Protein AF-A0A938I0V3-F1 (afdb_monomer_lite)

Structure (mmCIF, N/CA/C/O backbone):
data_AF-A0A938I0V3-F1
#
_entry.id   AF-A0A938I0V3-F1
#
loop_
_atom_site.group_PDB
_atom_site.id
_atom_site.type_symbol
_atom_site.label_atom_id
_atom_site.label_alt_id
_atom_site.label_comp_id
_atom_site.label_asym_id
_atom_site.label_entity_id
_atom_site.label_seq_id
_atom_site.pdbx_PDB_ins_code
_atom_site.Cartn_x
_atom_site.Cartn_y
_atom_site.Cartn_z
_atom_site.occupancy
_atom_site.B_iso_or_equiv
_atom_site.auth_seq_id
_atom_site.auth_comp_id
_atom_site.auth_asym_id
_atom_site.auth_atom_id
_atom_site.pdbx_PDB_model_num
ATOM 1 N N . MET A 1 1 ? 34.161 23.138 -61.142 1.00 43.09 1 MET A N 1
ATOM 2 C CA . MET A 1 1 ? 32.997 22.248 -60.922 1.00 43.09 1 MET A CA 1
ATOM 3 C C . MET A 1 1 ? 33.434 21.069 -60.057 1.00 43.09 1 MET A C 1
ATOM 5 O O . MET A 1 1 ? 34.139 20.201 -60.552 1.00 43.09 1 MET A O 1
ATOM 9 N N . ALA A 1 2 ? 33.100 21.059 -58.764 1.00 46.94 2 ALA A N 1
ATOM 10 C CA . ALA A 1 2 ? 33.444 19.952 -57.867 1.00 46.94 2 ALA A CA 1
ATOM 11 C C . ALA A 1 2 ? 32.307 18.917 -57.870 1.00 46.94 2 ALA A C 1
ATOM 13 O O . ALA A 1 2 ? 31.179 19.228 -57.493 1.00 46.94 2 ALA A O 1
ATOM 14 N N . LYS A 1 3 ? 32.589 17.693 -58.335 1.00 49.22 3 LYS A N 1
ATOM 15 C CA . LYS A 1 3 ? 31.634 16.578 -58.294 1.00 49.22 3 LYS A CA 1
ATOM 16 C C . LYS A 1 3 ? 31.470 16.123 -56.841 1.00 49.22 3 LYS A C 1
ATOM 18 O O . LYS A 1 3 ? 32.405 15.584 -56.255 1.00 49.22 3 LYS A O 1
ATOM 23 N N . SER A 1 4 ? 30.284 16.347 -56.277 1.00 53.22 4 SER A N 1
ATOM 24 C CA . SER A 1 4 ? 29.886 15.824 -54.967 1.00 53.22 4 SER A CA 1
ATOM 25 C C . SER A 1 4 ? 29.937 14.293 -54.991 1.00 53.22 4 SER A C 1
ATOM 27 O O . SER A 1 4 ? 29.221 13.651 -55.760 1.00 53.22 4 SER A O 1
ATOM 29 N N . LYS A 1 5 ? 30.821 13.694 -54.183 1.00 54.31 5 LYS A N 1
ATOM 30 C CA . LYS A 1 5 ? 30.830 12.247 -53.953 1.00 54.31 5 LYS A CA 1
ATOM 31 C C . LYS A 1 5 ? 29.694 11.924 -52.991 1.00 54.31 5 LYS A C 1
ATOM 33 O O . LYS A 1 5 ? 29.815 12.138 -51.789 1.00 54.31 5 LYS A O 1
ATOM 38 N N . THR A 1 6 ? 28.600 11.385 -53.516 1.00 59.75 6 THR A N 1
ATOM 39 C CA . THR A 1 6 ? 27.541 10.788 -52.701 1.00 59.75 6 THR A CA 1
ATOM 40 C C . THR A 1 6 ? 28.100 9.540 -52.017 1.00 59.75 6 THR A C 1
ATOM 42 O O . THR A 1 6 ? 28.224 8.479 -52.630 1.00 59.75 6 THR A O 1
ATOM 45 N N . ILE A 1 7 ? 28.489 9.671 -50.749 1.00 60.94 7 ILE A N 1
ATOM 46 C CA . ILE A 1 7 ? 28.912 8.547 -49.911 1.00 60.94 7 ILE A CA 1
ATOM 47 C C . ILE A 1 7 ? 27.650 7.736 -49.600 1.00 60.94 7 ILE A C 1
ATOM 49 O O . ILE A 1 7 ? 26.837 8.132 -48.768 1.00 60.94 7 ILE A O 1
ATOM 53 N N . LYS A 1 8 ? 27.443 6.619 -50.307 1.00 55.94 8 LYS A N 1
ATOM 54 C CA . LYS A 1 8 ? 26.382 5.668 -49.954 1.00 55.94 8 LYS A CA 1
ATOM 55 C C . LYS A 1 8 ? 26.754 5.021 -48.614 1.00 55.94 8 LYS A C 1
ATOM 57 O O . LYS A 1 8 ? 27.865 4.495 -48.511 1.00 55.94 8 LYS A O 1
ATOM 62 N N . PRO A 1 9 ? 25.875 5.045 -47.597 1.00 56.78 9 PRO A N 1
ATOM 63 C CA . PRO A 1 9 ? 26.173 4.412 -46.322 1.00 56.78 9 PRO A CA 1
ATOM 64 C C . PRO A 1 9 ? 26.412 2.913 -46.538 1.00 56.78 9 PRO A C 1
ATOM 66 O O . PRO A 1 9 ? 25.647 2.237 -47.228 1.00 56.78 9 PRO A O 1
ATOM 69 N N . SER A 1 10 ? 27.509 2.404 -45.971 1.00 60.12 10 SER A N 1
ATOM 70 C CA . SER A 1 10 ? 27.807 0.971 -45.931 1.00 60.12 10 SER A CA 1
ATOM 71 C C . SER A 1 10 ? 26.622 0.216 -45.320 1.00 60.12 10 SER A C 1
ATOM 73 O O . SER A 1 10 ? 26.075 0.654 -44.307 1.00 60.12 10 SER A O 1
ATOM 75 N N . LYS A 1 11 ? 26.265 -0.953 -45.874 1.00 59.94 11 LYS A N 1
ATOM 76 C CA . LYS A 1 11 ? 25.223 -1.838 -45.314 1.00 59.94 11 LYS A CA 1
ATOM 77 C C . LYS A 1 11 ? 25.448 -2.149 -43.822 1.00 59.94 11 LYS A C 1
ATOM 79 O O . LYS A 1 11 ? 24.478 -2.397 -43.111 1.00 59.94 11 LYS A O 1
ATOM 84 N N . SER A 1 12 ? 26.696 -2.100 -43.335 1.00 62.88 12 SER A N 1
ATOM 85 C CA . SER A 1 12 ? 27.015 -2.247 -41.906 1.00 62.88 12 SER A CA 1
ATOM 86 C C . SER A 1 12 ? 26.537 -1.061 -41.061 1.00 62.88 12 SER A C 1
ATOM 88 O O . SER A 1 12 ? 25.956 -1.267 -40.003 1.00 62.88 12 SER A O 1
ATOM 90 N N . ALA A 1 13 ? 26.694 0.170 -41.554 1.00 68.31 13 ALA A N 1
ATOM 91 C CA . ALA A 1 13 ? 26.298 1.385 -40.844 1.00 68.31 13 ALA A CA 1
ATOM 92 C C . ALA A 1 13 ? 24.771 1.502 -40.718 1.00 68.31 13 ALA A C 1
ATOM 94 O O . ALA A 1 13 ? 24.266 1.925 -39.681 1.00 68.31 13 ALA A O 1
ATOM 95 N N . THR A 1 14 ? 24.026 1.079 -41.745 1.00 69.31 14 THR A N 1
ATOM 96 C CA . THR A 1 14 ? 22.556 1.030 -41.700 1.00 69.31 14 THR A CA 1
ATOM 97 C C . THR A 1 14 ? 22.057 -0.021 -40.708 1.00 69.31 14 THR A C 1
ATOM 99 O O . THR A 1 14 ? 21.136 0.246 -39.941 1.00 69.31 14 THR A O 1
ATOM 102 N N . ARG A 1 15 ? 22.686 -1.203 -40.676 1.00 70.75 15 ARG A N 1
ATOM 103 C CA . ARG A 1 15 ? 22.338 -2.275 -39.735 1.00 70.75 15 ARG A CA 1
ATOM 104 C C . ARG A 1 15 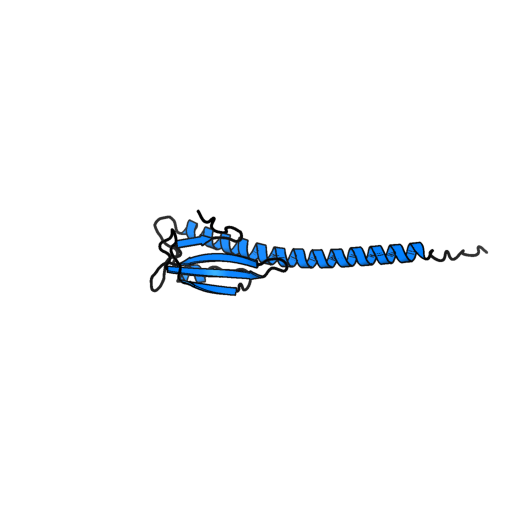? 22.625 -1.877 -38.282 1.00 70.75 15 ARG A C 1
ATOM 106 O O . ARG A 1 15 ? 21.775 -2.115 -37.430 1.00 70.75 15 ARG A O 1
ATOM 113 N N . ASP A 1 16 ? 23.742 -1.205 -38.011 1.00 73.31 16 ASP A N 1
ATOM 114 C CA . ASP A 1 16 ? 24.061 -0.677 -36.676 1.00 73.31 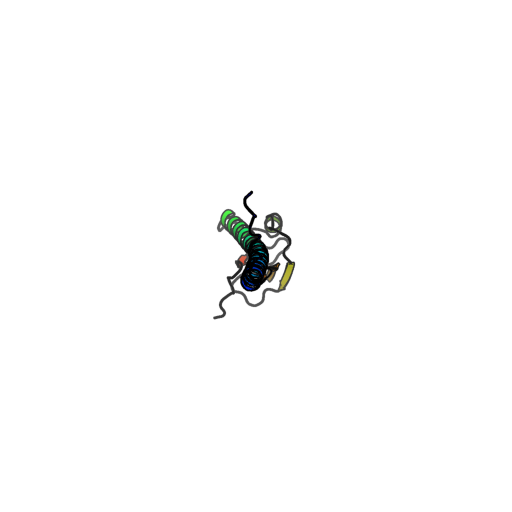16 ASP A CA 1
ATOM 115 C C . ASP A 1 16 ? 23.065 0.392 -36.212 1.00 73.31 16 ASP A C 1
ATOM 117 O O . ASP A 1 16 ? 22.657 0.392 -35.050 1.00 73.31 16 ASP A O 1
ATOM 121 N N . TRP A 1 17 ? 22.630 1.284 -37.107 1.00 77.19 17 TRP A N 1
ATOM 122 C CA . TRP A 1 17 ? 21.623 2.300 -36.781 1.00 77.19 17 TRP A CA 1
ATOM 123 C C . TRP A 1 17 ? 20.261 1.683 -36.449 1.00 77.19 17 TRP A C 1
ATOM 125 O O . TRP A 1 17 ? 19.608 2.112 -35.499 1.00 77.19 17 TRP A O 1
ATOM 135 N N . ILE A 1 18 ? 19.861 0.639 -37.181 1.00 76.00 18 ILE A N 1
ATOM 136 C CA . ILE A 1 18 ? 18.629 -0.113 -36.907 1.00 76.00 18 ILE A CA 1
ATOM 137 C C . ILE A 1 18 ? 18.729 -0.835 -35.560 1.00 76.00 18 ILE A C 1
ATOM 139 O O . ILE A 1 18 ? 17.818 -0.716 -34.746 1.00 76.00 18 ILE A O 1
ATOM 143 N N . ILE A 1 19 ? 19.836 -1.534 -35.284 1.00 77.62 19 ILE A N 1
ATOM 144 C CA . ILE A 1 19 ? 20.035 -2.248 -34.009 1.00 77.62 19 ILE A CA 1
ATOM 145 C C . ILE A 1 19 ? 20.003 -1.269 -32.830 1.00 77.62 19 ILE A C 1
ATOM 147 O O . ILE A 1 19 ? 19.336 -1.532 -31.830 1.00 77.62 19 ILE A O 1
ATOM 151 N N . ARG A 1 20 ? 20.665 -0.114 -32.958 1.00 75.88 20 ARG A N 1
ATOM 152 C CA . ARG A 1 20 ? 20.621 0.944 -31.939 1.00 75.88 20 ARG A CA 1
ATOM 153 C C . ARG A 1 20 ? 19.203 1.481 -31.760 1.00 75.88 20 ARG A C 1
ATOM 155 O O . ARG A 1 20 ? 18.749 1.582 -30.627 1.00 75.88 20 ARG A O 1
ATOM 162 N N . GLY A 1 21 ? 18.488 1.762 -32.850 1.00 78.88 21 GLY A N 1
ATOM 163 C CA . GLY A 1 21 ? 17.099 2.228 -32.806 1.00 78.88 21 GLY A CA 1
ATOM 164 C C . GLY A 1 21 ? 16.156 1.242 -32.110 1.00 78.88 21 GLY A C 1
ATOM 165 O O . GLY A 1 21 ? 15.378 1.646 -31.249 1.00 78.88 21 GLY A O 1
ATOM 166 N N . VAL A 1 22 ? 16.276 -0.055 -32.411 1.00 85.50 22 VAL A N 1
ATOM 167 C CA . VAL A 1 22 ? 15.511 -1.119 -31.736 1.00 85.50 22 VAL A CA 1
ATOM 168 C C . VAL A 1 22 ? 15.883 -1.206 -30.255 1.00 85.50 22 VAL A C 1
ATOM 170 O O . VAL A 1 22 ? 14.993 -1.296 -29.411 1.00 85.50 22 VAL A O 1
ATOM 173 N N . GLY A 1 23 ? 17.174 -1.114 -29.923 1.00 86.81 23 GLY A N 1
ATOM 174 C CA . GLY A 1 23 ? 17.645 -1.093 -28.537 1.00 86.81 23 GLY A CA 1
ATOM 175 C C . GLY A 1 23 ? 17.062 0.071 -27.729 1.00 86.81 23 GLY A C 1
ATOM 176 O O . GLY A 1 23 ? 16.535 -0.143 -26.639 1.00 86.81 23 GLY A O 1
ATOM 177 N N . PHE A 1 24 ? 17.080 1.289 -28.278 1.00 87.75 24 PHE A N 1
ATOM 178 C CA . PHE A 1 24 ? 16.473 2.459 -27.633 1.00 87.75 24 PHE A CA 1
ATOM 179 C C . PHE A 1 24 ? 14.950 2.339 -27.516 1.00 87.75 24 PHE A C 1
ATOM 181 O O . PHE A 1 24 ? 14.392 2.710 -26.484 1.00 87.75 24 PHE A O 1
ATOM 188 N N . GLY A 1 25 ? 14.282 1.782 -28.530 1.00 89.88 25 GLY A N 1
ATOM 189 C CA . GLY A 1 25 ? 12.845 1.513 -28.483 1.00 89.88 25 GLY A CA 1
ATOM 190 C C . GLY A 1 25 ? 12.474 0.542 -27.361 1.00 89.88 25 GLY A C 1
ATOM 191 O O . GLY A 1 25 ? 11.589 0.836 -26.559 1.00 89.88 25 GLY A O 1
ATOM 192 N N . ALA A 1 26 ? 13.197 -0.575 -27.242 1.00 90.12 26 ALA A N 1
ATOM 193 C CA . ALA A 1 26 ? 12.992 -1.541 -26.164 1.00 90.12 26 ALA A CA 1
ATOM 194 C C . ALA A 1 26 ? 13.240 -0.916 -24.781 1.00 90.12 26 ALA A C 1
ATOM 196 O O . ALA A 1 26 ? 12.451 -1.117 -23.857 1.00 90.12 26 ALA A O 1
ATOM 197 N N . LEU A 1 27 ? 14.289 -0.099 -24.646 1.00 92.19 27 LEU A N 1
ATOM 198 C CA . LEU A 1 27 ? 14.605 0.585 -23.393 1.00 92.19 27 LEU A CA 1
ATOM 199 C C . LEU A 1 27 ? 13.508 1.582 -22.983 1.00 92.19 27 LEU A C 1
ATOM 201 O O . LEU A 1 27 ? 13.141 1.648 -21.810 1.00 92.19 27 LEU A O 1
ATOM 205 N N . ALA A 1 28 ? 12.946 2.324 -23.941 1.00 92.38 28 ALA A N 1
ATOM 206 C CA . ALA A 1 28 ? 11.849 3.254 -23.685 1.00 92.38 28 ALA A CA 1
ATOM 207 C C . ALA A 1 28 ? 10.589 2.530 -23.184 1.00 92.38 28 ALA A C 1
ATOM 209 O O . ALA A 1 28 ? 9.966 2.979 -22.222 1.00 92.38 28 ALA A O 1
ATOM 210 N N . VAL A 1 29 ? 10.245 1.382 -23.776 1.00 93.12 29 VAL A N 1
ATOM 211 C CA . VAL A 1 29 ? 9.108 0.561 -23.323 1.00 93.12 29 VAL A CA 1
ATOM 212 C C . VAL A 1 29 ? 9.336 0.045 -21.900 1.00 93.12 29 VAL A C 1
ATOM 214 O O . VAL A 1 29 ? 8.446 0.161 -21.056 1.00 93.12 29 VAL A O 1
ATOM 217 N N . LEU A 1 30 ? 10.541 -0.449 -21.596 1.00 92.69 30 LEU A N 1
ATOM 218 C CA . LEU A 1 30 ? 10.889 -0.895 -20.243 1.00 92.69 30 LEU A CA 1
ATOM 219 C C . LEU A 1 30 ? 10.793 0.243 -19.218 1.00 92.69 30 LEU A C 1
ATOM 221 O O . LEU A 1 30 ? 10.288 0.027 -18.117 1.00 92.69 30 LEU A O 1
ATOM 225 N N . LEU A 1 31 ? 11.210 1.461 -19.579 1.00 93.75 31 LEU A N 1
ATOM 226 C CA . LEU A 1 31 ? 11.069 2.638 -18.715 1.00 93.75 31 LEU A CA 1
ATOM 227 C C . LEU A 1 31 ? 9.603 2.996 -18.446 1.00 93.75 31 LEU A C 1
ATOM 229 O O . LEU A 1 31 ? 9.263 3.357 -17.319 1.00 93.75 31 LEU A O 1
ATOM 233 N N . VAL A 1 32 ? 8.723 2.874 -19.444 1.00 94.06 32 VAL A N 1
ATOM 234 C CA . VAL A 1 32 ? 7.281 3.095 -19.251 1.00 94.06 32 VAL A CA 1
ATOM 235 C C . VAL A 1 32 ? 6.709 2.068 -18.276 1.00 94.06 32 VAL A C 1
ATOM 237 O O . VAL A 1 32 ? 6.029 2.454 -17.325 1.00 94.06 32 VAL A O 1
ATOM 240 N N . PHE A 1 33 ? 7.028 0.783 -18.447 1.00 92.50 33 PHE A N 1
ATOM 241 C CA . PHE A 1 33 ? 6.582 -0.260 -17.520 1.00 92.50 33 PHE A CA 1
ATOM 242 C C . PHE A 1 33 ? 7.120 -0.0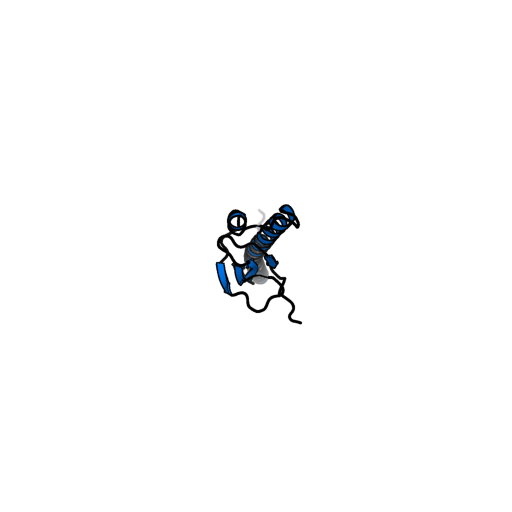54 -16.105 1.00 92.50 33 PHE A C 1
ATOM 244 O O . PHE A 1 33 ? 6.348 -0.122 -15.151 1.00 92.50 33 PHE A O 1
ATOM 2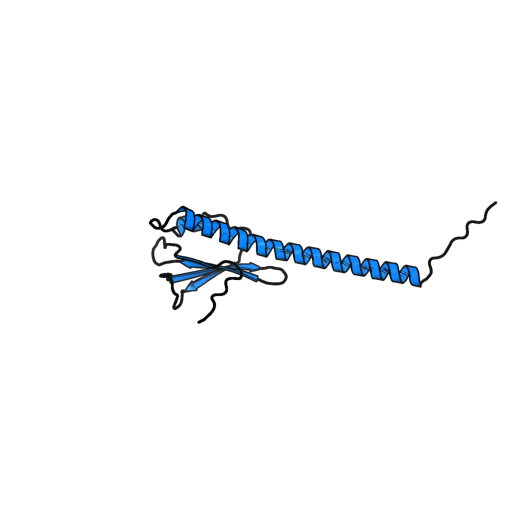51 N N . ALA A 1 34 ? 8.403 0.288 -15.964 1.00 91.94 34 ALA A N 1
ATOM 252 C CA . ALA A 1 34 ? 9.000 0.601 -14.670 1.00 91.94 34 ALA A CA 1
ATOM 253 C C . ALA A 1 34 ? 8.311 1.793 -13.991 1.00 91.94 34 ALA A C 1
ATOM 255 O O . ALA A 1 34 ? 8.051 1.757 -12.790 1.00 91.94 34 ALA A O 1
ATOM 256 N N . ARG A 1 35 ? 7.957 2.838 -14.750 1.00 91.19 35 ARG A N 1
ATOM 257 C CA . ARG A 1 35 ? 7.238 3.999 -14.212 1.00 91.19 35 ARG A CA 1
ATOM 258 C C . ARG A 1 35 ? 5.826 3.639 -13.755 1.00 91.19 35 ARG A C 1
ATOM 260 O O . ARG A 1 35 ? 5.407 4.097 -12.695 1.00 91.19 35 ARG A O 1
ATOM 267 N N . LEU A 1 36 ? 5.093 2.852 -14.542 1.00 89.88 36 LEU A N 1
ATOM 268 C CA . LEU A 1 36 ? 3.741 2.414 -14.183 1.00 89.88 36 LEU A CA 1
ATOM 269 C C . LEU A 1 36 ? 3.755 1.550 -12.915 1.00 89.88 36 LEU A C 1
ATOM 271 O O . LEU A 1 36 ? 2.960 1.795 -12.008 1.00 89.88 36 LEU A O 1
ATOM 275 N N . ASP A 1 37 ? 4.699 0.611 -12.825 1.00 90.62 37 ASP A N 1
ATOM 276 C CA . ASP A 1 37 ? 4.905 -0.235 -11.645 1.00 90.62 37 ASP A CA 1
ATOM 277 C C . ASP A 1 37 ? 5.273 0.598 -10.407 1.00 90.62 37 ASP A C 1
ATOM 279 O O . ASP A 1 37 ? 4.665 0.450 -9.345 1.00 90.62 37 ASP A O 1
ATOM 283 N N . PHE A 1 38 ? 6.188 1.563 -10.566 1.00 89.69 38 PHE A N 1
ATOM 284 C CA . PHE A 1 38 ? 6.580 2.481 -9.497 1.00 89.69 38 PHE A CA 1
ATOM 285 C C . PHE A 1 38 ? 5.406 3.321 -8.986 1.00 89.69 38 PHE A C 1
ATOM 287 O O . PHE A 1 38 ? 5.275 3.517 -7.782 1.00 89.69 38 PHE A O 1
ATOM 294 N N . GLN A 1 39 ? 4.519 3.786 -9.868 1.00 92.06 39 GLN A N 1
ATOM 295 C CA . GLN A 1 39 ? 3.323 4.514 -9.444 1.00 92.06 39 GLN A CA 1
ATOM 296 C C . GLN A 1 39 ? 2.367 3.636 -8.627 1.00 92.06 39 GLN A C 1
ATOM 298 O O . GLN A 1 39 ? 1.797 4.125 -7.653 1.00 92.06 39 GLN A O 1
ATOM 303 N N . SER A 1 40 ? 2.195 2.358 -8.987 1.00 90.38 40 SER A N 1
ATOM 304 C CA . SER A 1 40 ? 1.389 1.428 -8.178 1.00 90.38 40 SER A CA 1
ATOM 305 C C . SER A 1 40 ? 2.026 1.187 -6.807 1.00 90.38 40 SER A C 1
ATOM 307 O O . SER A 1 40 ? 1.326 1.238 -5.795 1.00 90.38 40 SER A O 1
ATOM 309 N N . LYS A 1 41 ? 3.356 1.037 -6.751 1.00 90.44 41 LYS A N 1
ATOM 310 C CA . LYS A 1 41 ? 4.100 0.954 -5.485 1.00 90.44 41 LYS A CA 1
ATOM 311 C C . LYS A 1 41 ? 3.906 2.201 -4.623 1.00 90.44 41 LYS A C 1
ATOM 313 O O . LYS A 1 41 ? 3.601 2.093 -3.439 1.00 90.44 41 LYS A O 1
ATOM 318 N N . GLN A 1 42 ? 4.081 3.380 -5.217 1.00 91.81 42 GLN A N 1
ATOM 319 C CA . GLN A 1 42 ? 3.998 4.658 -4.516 1.00 91.81 42 GLN A CA 1
ATOM 320 C C . GLN A 1 42 ? 2.580 4.922 -3.994 1.00 91.81 42 GLN A C 1
ATOM 322 O O . GLN A 1 42 ? 2.431 5.403 -2.874 1.00 91.81 42 GLN A O 1
ATOM 327 N N . ALA A 1 43 ? 1.541 4.565 -4.755 1.00 90.31 43 ALA A N 1
ATOM 328 C CA . ALA A 1 43 ? 0.151 4.659 -4.307 1.00 90.31 43 ALA A CA 1
ATOM 329 C C . ALA A 1 43 ? -0.104 3.799 -3.056 1.00 90.31 43 ALA A C 1
ATOM 331 O O . ALA A 1 43 ? -0.652 4.301 -2.075 1.00 90.31 43 ALA A O 1
ATOM 332 N N . ALA A 1 44 ? 0.360 2.544 -3.055 1.00 90.44 44 ALA A N 1
ATOM 333 C CA . ALA A 1 44 ? 0.241 1.661 -1.895 1.00 90.44 44 ALA A CA 1
ATOM 334 C C . ALA A 1 44 ? 1.006 2.206 -0.674 1.00 90.44 44 ALA A C 1
ATOM 336 O O . ALA A 1 44 ? 0.463 2.256 0.428 1.00 90.44 44 ALA A O 1
ATOM 337 N N . GLN A 1 45 ? 2.248 2.668 -0.870 1.00 90.12 45 GLN A N 1
ATOM 338 C CA . GLN A 1 45 ? 3.085 3.210 0.208 1.00 90.12 45 GLN A CA 1
ATOM 339 C C . GLN A 1 45 ? 2.482 4.471 0.829 1.00 90.12 45 GLN A C 1
ATOM 341 O O . GLN A 1 45 ? 2.232 4.495 2.030 1.00 90.12 45 GLN A O 1
ATOM 346 N N . THR A 1 46 ? 2.172 5.478 0.014 1.00 90.44 46 THR A N 1
ATOM 347 C CA . THR A 1 46 ? 1.595 6.748 0.488 1.00 90.44 46 THR A CA 1
ATOM 348 C C . THR A 1 46 ? 0.253 6.550 1.188 1.00 90.44 46 THR A C 1
ATOM 350 O O . THR A 1 46 ? 0.012 7.167 2.222 1.00 90.44 46 THR A O 1
ATOM 353 N N . THR A 1 47 ? -0.593 5.646 0.682 1.00 90.62 47 THR A N 1
ATOM 354 C CA . THR A 1 47 ? -1.851 5.284 1.353 1.00 90.62 47 THR A CA 1
ATOM 355 C C . THR A 1 47 ? -1.579 4.637 2.713 1.00 90.62 47 THR A C 1
ATOM 357 O O . THR A 1 47 ? -2.141 5.064 3.719 1.00 90.62 47 THR A O 1
ATOM 360 N N . SER A 1 48 ? -0.665 3.659 2.781 1.00 88.00 48 SER A N 1
ATOM 361 C CA . SER A 1 48 ? -0.317 2.997 4.046 1.00 88.00 48 SER A CA 1
ATOM 362 C C . SER A 1 48 ? 0.292 3.957 5.076 1.00 88.00 48 SER A C 1
ATOM 364 O O . SER A 1 48 ? -0.007 3.860 6.264 1.00 88.00 48 SER A O 1
ATOM 366 N N . GLU A 1 49 ? 1.107 4.915 4.631 1.00 88.50 49 GLU A N 1
ATOM 367 C CA . GLU A 1 49 ? 1.700 5.948 5.481 1.00 88.50 49 GLU A CA 1
ATOM 368 C C . GLU A 1 49 ? 0.644 6.919 6.004 1.00 88.50 49 GLU A C 1
ATOM 370 O O . GLU A 1 49 ? 0.643 7.215 7.197 1.00 88.50 49 GLU A O 1
ATOM 375 N N . ALA A 1 50 ? -0.282 7.368 5.150 1.00 88.50 50 ALA A N 1
ATOM 376 C CA . ALA A 1 50 ? -1.387 8.233 5.553 1.00 88.50 50 ALA A CA 1
ATOM 377 C C . ALA A 1 50 ? -2.276 7.550 6.599 1.00 88.50 50 ALA A C 1
ATOM 379 O O . ALA A 1 50 ? -2.626 8.153 7.614 1.00 88.50 50 ALA A O 1
ATOM 380 N N . TRP A 1 51 ? -2.582 6.269 6.400 1.00 89.62 51 TRP A N 1
ATOM 381 C CA . TRP A 1 51 ? -3.350 5.496 7.364 1.00 89.62 51 TRP A CA 1
ATOM 382 C C . TRP A 1 51 ? -2.615 5.290 8.695 1.00 89.62 51 TRP A C 1
ATOM 384 O O . TRP A 1 51 ? -3.200 5.461 9.763 1.00 89.62 51 TRP A O 1
ATOM 394 N N . ARG A 1 52 ? -1.311 4.993 8.658 1.00 85.62 52 ARG A N 1
ATOM 395 C CA . ARG A 1 52 ? -0.477 4.905 9.870 1.00 85.62 52 ARG A CA 1
ATOM 396 C C . ARG A 1 52 ? -0.379 6.236 10.598 1.00 85.62 52 ARG A C 1
ATOM 398 O O . ARG A 1 52 ? -0.408 6.263 11.825 1.00 85.62 52 ARG A O 1
ATOM 405 N N . ALA A 1 53 ? -0.252 7.330 9.855 1.00 87.19 53 ALA A N 1
ATOM 406 C CA . ALA A 1 53 ? -0.250 8.669 10.415 1.00 87.19 53 ALA A CA 1
ATOM 407 C C . ALA A 1 53 ? -1.589 8.980 11.093 1.00 87.19 53 ALA A C 1
ATOM 409 O O . ALA A 1 53 ? -1.578 9.544 12.181 1.00 87.19 53 ALA A O 1
ATOM 410 N N . ALA A 1 54 ? -2.718 8.554 10.515 1.00 85.75 54 ALA A N 1
ATOM 411 C CA . ALA A 1 54 ? -4.035 8.720 11.125 1.00 85.75 54 ALA A CA 1
ATOM 412 C C . ALA A 1 54 ? -4.187 7.933 12.438 1.00 85.75 54 ALA A C 1
ATOM 414 O O . ALA A 1 54 ? -4.678 8.497 13.413 1.00 85.75 54 ALA A O 1
ATOM 415 N N . ILE A 1 55 ? -3.701 6.686 12.498 1.00 84.19 55 ILE A N 1
ATOM 416 C CA . ILE A 1 55 ? -3.668 5.906 13.751 1.00 84.19 55 ILE A CA 1
ATOM 417 C C . ILE A 1 55 ? -2.801 6.615 14.799 1.00 84.19 55 ILE A C 1
ATOM 419 O O . ILE A 1 55 ? -3.239 6.836 15.922 1.00 84.19 55 ILE A O 1
ATOM 423 N N . ARG A 1 56 ? -1.589 7.053 14.428 1.00 83.38 56 ARG A N 1
ATOM 424 C CA . ARG A 1 56 ? -0.688 7.770 15.352 1.00 83.38 56 ARG A CA 1
ATOM 425 C C . ARG A 1 56 ? -1.250 9.112 15.821 1.00 83.38 56 ARG A C 1
ATOM 427 O O . ARG A 1 56 ? -0.975 9.519 16.942 1.00 83.38 56 ARG A O 1
ATOM 434 N N . ALA A 1 57 ? -2.003 9.809 14.971 1.00 83.00 57 ALA A N 1
ATOM 435 C CA . ALA A 1 57 ? -2.575 11.115 15.284 1.00 83.00 57 ALA A CA 1
ATOM 436 C C . ALA A 1 57 ? -3.721 11.041 16.305 1.00 83.00 57 ALA A C 1
ATOM 438 O O . ALA A 1 57 ? -3.986 12.036 16.976 1.00 83.00 57 ALA A O 1
ATOM 439 N N . LYS A 1 58 ? -4.394 9.891 16.425 1.00 77.38 58 LYS A N 1
ATOM 440 C CA . LYS A 1 58 ? -5.467 9.680 17.405 1.00 77.38 58 LYS A CA 1
ATOM 441 C C . LYS A 1 58 ? -4.943 9.447 18.834 1.00 77.38 58 LYS A C 1
ATOM 443 O O . LYS A 1 58 ? -5.643 9.790 19.780 1.00 77.38 58 LYS A O 1
ATOM 448 N N . GLY A 1 59 ? -3.689 9.014 18.990 1.00 63.75 59 GLY A N 1
ATOM 449 C CA . GLY A 1 59 ? -3.056 8.770 20.295 1.00 63.75 59 GLY A CA 1
ATOM 450 C C . GLY A 1 59 ? -3.414 7.403 20.896 1.00 63.75 59 GLY A C 1
ATOM 451 O O . GLY A 1 59 ? -4.214 6.672 20.328 1.00 63.75 59 GLY A O 1
ATOM 452 N N . GLU A 1 60 ? -2.798 7.042 22.029 1.00 62.12 60 GLU A N 1
ATOM 453 C CA . GLU A 1 60 ? -2.972 5.721 22.674 1.00 62.12 60 GLU A CA 1
ATOM 454 C C . GLU A 1 60 ? -4.379 5.488 23.259 1.00 62.12 60 GLU A C 1
ATOM 456 O O . GLU A 1 60 ? -4.786 4.339 23.393 1.00 62.12 60 GLU A O 1
ATOM 461 N N . ASP A 1 61 ? -5.138 6.550 23.555 1.00 62.00 61 ASP A N 1
ATOM 462 C CA . ASP A 1 61 ? -6.437 6.461 24.247 1.00 62.00 61 ASP A CA 1
ATOM 463 C C . ASP A 1 61 ? -7.663 6.572 23.323 1.00 62.00 61 ASP A C 1
ATOM 465 O O . ASP A 1 61 ? -8.802 6.439 23.780 1.00 62.00 61 ASP A O 1
ATOM 469 N N . VAL A 1 62 ? -7.469 6.857 22.031 1.00 72.25 62 VAL A N 1
ATOM 470 C CA . VAL A 1 62 ? -8.574 7.006 21.073 1.00 72.25 62 VAL A CA 1
ATOM 471 C C . VAL A 1 62 ? -8.318 6.115 19.871 1.00 72.25 62 VAL A C 1
ATOM 473 O O . VAL A 1 62 ? -7.403 6.342 19.085 1.00 72.25 62 VAL A O 1
ATOM 476 N N . GLU A 1 63 ? -9.165 5.110 19.696 1.00 78.62 63 GLU A N 1
ATOM 477 C CA . GLU A 1 63 ? -9.082 4.216 18.549 1.00 78.62 63 GLU A CA 1
ATOM 478 C C . GLU A 1 63 ? -9.611 4.907 17.285 1.00 78.62 63 GLU A C 1
ATOM 480 O O . GLU A 1 63 ? -10.593 5.657 17.310 1.00 78.62 63 GLU A O 1
ATOM 485 N N . LEU A 1 64 ? -8.953 4.662 16.149 1.00 82.19 64 LEU A N 1
ATOM 486 C CA . LEU A 1 64 ? -9.446 5.120 14.855 1.00 82.19 64 LEU A CA 1
ATOM 487 C C . LEU A 1 64 ? -10.595 4.211 14.423 1.00 82.19 64 LEU A C 1
ATOM 489 O O . LEU A 1 64 ? -10.376 3.036 14.130 1.00 82.19 64 LEU A O 1
ATOM 493 N N . LEU A 1 65 ? -11.804 4.758 14.359 1.00 86.75 65 LEU A N 1
ATOM 494 C CA . LEU A 1 65 ? -12.979 4.003 13.939 1.00 86.75 65 LEU A CA 1
ATOM 495 C C . LEU A 1 65 ? -12.993 3.800 12.422 1.00 86.75 65 LEU A C 1
ATOM 497 O O . LEU A 1 65 ? -12.514 4.641 11.652 1.00 86.75 65 LEU A O 1
ATOM 501 N N . LYS A 1 66 ? -13.599 2.700 11.980 1.00 85.12 66 LYS A N 1
ATOM 502 C CA . LYS A 1 66 ? -13.802 2.357 10.569 1.00 85.12 66 LYS A CA 1
ATOM 503 C C . LYS A 1 66 ? -14.427 3.502 9.769 1.00 85.12 66 LYS A C 1
ATOM 505 O O . LYS A 1 66 ? -13.936 3.848 8.697 1.00 85.12 66 LYS A O 1
ATOM 510 N N . SER A 1 67 ? -15.460 4.139 10.314 1.00 85.44 67 SER A N 1
ATOM 511 C CA . SER A 1 67 ? -16.165 5.251 9.666 1.00 85.44 67 SER A CA 1
ATOM 512 C C . SER A 1 67 ? -15.293 6.494 9.440 1.00 85.44 67 SER A C 1
ATOM 514 O O . SER A 1 67 ? -15.575 7.309 8.556 1.00 85.44 67 SER A O 1
ATOM 516 N N . GLU A 1 68 ? -14.235 6.666 10.234 1.00 84.00 68 GLU A N 1
ATOM 517 C CA . GLU A 1 68 ? -13.232 7.717 10.064 1.00 84.00 68 GLU A CA 1
ATOM 518 C C . GLU A 1 68 ? -12.116 7.272 9.121 1.00 84.00 68 GLU A C 1
ATOM 520 O O . GLU A 1 68 ? -11.664 8.059 8.289 1.00 84.00 68 GLU A O 1
ATOM 525 N N . PHE A 1 69 ? -11.716 6.005 9.218 1.00 86.25 69 PHE A N 1
ATOM 526 C CA . PHE A 1 69 ? -10.728 5.381 8.348 1.00 86.25 69 PHE A CA 1
ATOM 527 C C . PHE A 1 69 ? -11.146 5.426 6.873 1.00 86.25 69 PHE A C 1
ATOM 529 O O . PHE A 1 69 ? -10.356 5.837 6.022 1.00 86.25 69 PHE A O 1
ATOM 536 N N . ASP A 1 70 ? -12.407 5.108 6.578 1.00 85.50 70 ASP A N 1
ATOM 537 C CA . ASP A 1 70 ? -12.954 5.088 5.215 1.00 85.50 70 ASP A CA 1
ATOM 538 C C . ASP A 1 70 ? -13.011 6.487 4.566 1.00 85.50 70 ASP A C 1
ATOM 540 O O . ASP A 1 70 ? -13.149 6.611 3.348 1.00 85.50 70 ASP A O 1
ATOM 544 N N . LYS A 1 71 ? -12.872 7.563 5.357 1.00 86.31 71 LYS A N 1
ATOM 545 C CA . LYS A 1 71 ? -12.776 8.946 4.851 1.00 86.31 71 LYS A CA 1
ATOM 546 C C . LYS A 1 71 ? -11.362 9.314 4.405 1.00 86.31 71 LYS A C 1
ATOM 548 O O . LYS A 1 71 ? -11.188 10.341 3.746 1.00 86.31 71 LYS A O 1
ATOM 553 N N . ILE A 1 72 ? -10.349 8.527 4.774 1.00 85.75 72 ILE A N 1
ATOM 554 C CA . ILE A 1 72 ? -8.962 8.801 4.400 1.00 85.75 72 ILE A CA 1
ATOM 555 C C . ILE A 1 72 ? -8.792 8.459 2.914 1.00 85.75 72 ILE A C 1
ATOM 557 O O . ILE A 1 72 ? -9.088 7.334 2.505 1.00 85.75 72 ILE A O 1
ATOM 561 N N . PRO A 1 73 ? -8.314 9.401 2.082 1.00 84.56 73 PRO A N 1
ATOM 562 C CA . PRO A 1 73 ? -8.229 9.188 0.648 1.00 84.56 73 PRO A CA 1
ATOM 563 C C . PRO A 1 73 ? -7.260 8.053 0.312 1.00 84.56 73 PRO A C 1
ATOM 565 O O . PRO A 1 73 ? -6.082 8.079 0.670 1.00 84.56 73 PRO A O 1
ATOM 568 N N . VAL A 1 74 ? -7.767 7.085 -0.444 1.00 86.81 74 VAL A N 1
ATOM 569 C CA . VAL A 1 74 ? -6.992 5.976 -0.995 1.00 86.81 74 VAL A CA 1
ATOM 570 C C . VAL A 1 74 ? -6.441 6.397 -2.350 1.00 86.81 74 VAL A C 1
ATOM 572 O O . VAL A 1 74 ? -7.185 6.839 -3.228 1.00 86.81 74 VAL A O 1
ATOM 575 N N . GLN A 1 75 ? -5.125 6.289 -2.532 1.00 86.06 75 GLN A N 1
ATOM 576 C CA . GLN A 1 75 ? -4.513 6.625 -3.814 1.00 86.06 75 GLN A CA 1
ATOM 577 C C . GLN A 1 75 ? -4.845 5.547 -4.843 1.00 86.06 75 GLN A C 1
ATOM 579 O O . GLN A 1 75 ? -4.579 4.371 -4.614 1.00 86.06 75 GLN A O 1
ATOM 584 N N . ARG A 1 76 ? -5.358 5.950 -6.013 1.00 84.50 76 ARG A N 1
ATOM 585 C CA . ARG A 1 76 ? -5.889 5.040 -7.052 1.00 84.50 76 ARG A CA 1
ATOM 586 C C . ARG A 1 76 ? -7.015 4.128 -6.532 1.00 84.50 76 ARG A C 1
ATOM 588 O O . ARG A 1 76 ? -7.513 4.287 -5.428 1.00 84.50 76 ARG A O 1
ATOM 595 N N . SER A 1 77 ? -7.442 3.188 -7.372 1.00 86.06 77 SER A N 1
ATOM 596 C CA . SER A 1 77 ? -8.484 2.208 -7.067 1.00 86.06 77 SER A CA 1
ATOM 597 C C . SER A 1 77 ? -7.848 0.833 -6.831 1.00 86.06 77 SER A C 1
ATOM 599 O O . SER A 1 77 ? -7.681 0.080 -7.794 1.00 86.06 77 SER A O 1
ATOM 601 N N . PRO A 1 78 ? -7.422 0.507 -5.598 1.00 89.81 78 PRO A N 1
ATOM 602 C CA . PRO A 1 78 ? -7.013 -0.851 -5.270 1.00 89.81 78 PRO A CA 1
ATOM 603 C C . PRO A 1 78 ? -8.201 -1.809 -5.339 1.00 89.81 78 PRO A C 1
ATOM 605 O O . PRO A 1 78 ? -9.358 -1.416 -5.180 1.00 89.81 78 PRO A O 1
ATOM 608 N N . GLN A 1 79 ? -7.904 -3.088 -5.527 1.00 91.06 79 GLN A N 1
ATOM 609 C CA . GLN A 1 79 ? -8.877 -4.147 -5.298 1.00 91.06 79 GLN A CA 1
ATOM 610 C C . GLN A 1 79 ? -8.966 -4.419 -3.799 1.00 91.06 79 GLN A C 1
ATOM 612 O O . GLN A 1 79 ? -7.939 -4.614 -3.151 1.00 91.06 79 GLN A O 1
ATOM 617 N N . LEU A 1 80 ? -10.184 -4.422 -3.262 1.00 91.06 80 LEU A N 1
ATOM 618 C CA . LEU A 1 80 ? -10.449 -4.706 -1.857 1.00 91.06 80 LEU A CA 1
ATOM 619 C C . LEU A 1 80 ? -10.978 -6.131 -1.712 1.00 91.06 80 LEU A C 1
ATOM 621 O O . LEU A 1 80 ? -11.990 -6.489 -2.315 1.00 91.06 80 LEU A O 1
ATOM 625 N N . VAL A 1 81 ? -10.311 -6.918 -0.875 1.00 91.06 81 VAL A N 1
ATOM 626 C CA . VAL A 1 81 ? -10.778 -8.239 -0.453 1.00 91.06 81 VAL A CA 1
ATOM 627 C C . VAL A 1 81 ? -10.883 -8.246 1.064 1.00 91.06 81 VAL A C 1
ATOM 629 O O . VAL A 1 81 ? -9.903 -7.991 1.759 1.00 91.06 81 VAL A O 1
ATOM 632 N N . SER A 1 82 ? -12.076 -8.545 1.570 1.00 89.12 82 SER A N 1
ATOM 633 C CA . SER A 1 82 ? -12.331 -8.702 3.001 1.00 89.12 82 SER A CA 1
ATOM 634 C C . SER A 1 82 ? -12.366 -10.184 3.356 1.00 89.12 82 SER A C 1
ATOM 636 O O . SER A 1 82 ? -12.913 -11.004 2.613 1.00 89.12 82 SER A O 1
ATOM 638 N N . SER A 1 83 ? -11.727 -10.562 4.455 1.00 87.06 83 SER A N 1
ATOM 639 C CA . SER A 1 83 ? -11.654 -11.948 4.919 1.00 87.06 83 SER A CA 1
ATOM 640 C C . SER A 1 83 ? -11.673 -11.999 6.444 1.00 87.06 83 SER A C 1
ATOM 642 O O . SER A 1 83 ? -11.200 -11.060 7.084 1.00 87.06 83 SER A O 1
ATOM 644 N N . PRO A 1 84 ? -12.205 -13.071 7.056 1.00 85.31 84 PRO A N 1
ATOM 645 C CA . PRO A 1 84 ? -12.136 -13.229 8.500 1.00 85.31 84 PRO A CA 1
ATOM 646 C C . PRO A 1 84 ? -10.673 -13.258 8.938 1.00 85.31 84 PRO A C 1
ATOM 648 O O . PRO A 1 84 ? -9.836 -13.931 8.331 1.00 85.31 84 PRO A O 1
ATOM 651 N N . ALA A 1 85 ? -10.369 -12.511 9.991 1.00 80.44 85 ALA A N 1
ATOM 652 C CA . ALA A 1 85 ? -9.074 -12.592 10.621 1.00 80.44 85 ALA A CA 1
ATOM 653 C C . ALA A 1 85 ? -8.975 -13.952 11.320 1.00 80.44 85 ALA A C 1
ATOM 655 O O . ALA A 1 85 ? -9.823 -14.297 12.142 1.00 80.44 85 ALA A O 1
ATOM 656 N N . GLY A 1 86 ? -7.994 -14.764 10.923 1.00 76.69 86 GLY A N 1
ATOM 657 C CA . GLY A 1 86 ? -7.683 -16.011 11.619 1.00 76.69 86 GLY A CA 1
ATOM 658 C C . GLY A 1 86 ? -7.088 -15.741 13.004 1.00 76.69 86 GLY A C 1
ATOM 659 O O . GLY A 1 86 ? -7.207 -14.643 13.539 1.00 76.69 86 GLY A O 1
ATOM 660 N N . ALA A 1 87 ? -6.384 -16.725 13.567 1.00 69.75 87 ALA A N 1
ATOM 661 C CA . ALA A 1 87 ? -5.566 -16.480 14.751 1.00 69.75 87 ALA A CA 1
ATOM 662 C C . ALA A 1 87 ? -4.514 -15.406 14.427 1.00 69.75 87 ALA A C 1
ATOM 664 O O . ALA A 1 87 ? -3.666 -15.598 13.555 1.00 69.75 87 ALA A O 1
ATOM 665 N N . ASN A 1 88 ? -4.610 -14.258 15.086 1.00 68.62 88 ASN A N 1
ATOM 666 C CA . ASN A 1 88 ? -3.755 -13.101 14.875 1.00 68.62 88 ASN A CA 1
ATOM 667 C C . ASN A 1 88 ? -3.342 -12.501 16.233 1.00 68.62 88 ASN A C 1
ATOM 669 O O . ASN A 1 88 ? -4.018 -12.707 17.240 1.00 68.62 88 ASN A O 1
ATOM 673 N N . PRO A 1 89 ? -2.224 -11.758 16.285 1.00 63.16 89 PRO A N 1
ATOM 674 C CA . PRO A 1 89 ? -1.776 -11.105 17.516 1.00 63.16 89 PRO A CA 1
ATOM 675 C C . PRO A 1 89 ? -2.589 -9.846 17.877 1.00 63.16 89 PRO A C 1
ATOM 677 O O . PRO A 1 89 ? -2.312 -9.215 18.891 1.00 63.16 89 PRO A O 1
ATOM 680 N N . TYR A 1 90 ? -3.566 -9.461 17.054 1.00 70.88 90 TYR A N 1
ATOM 681 C CA . TYR A 1 90 ? -4.399 -8.267 17.226 1.00 70.88 90 TYR A CA 1
ATOM 682 C C . TYR A 1 90 ? -5.827 -8.693 17.576 1.00 70.88 90 TYR A C 1
ATOM 684 O O . TYR A 1 90 ? -6.263 -9.728 17.095 1.00 70.88 90 TYR A O 1
ATOM 692 N N . ALA A 1 91 ? -6.617 -7.897 18.303 1.00 75.06 91 ALA A N 1
ATOM 693 C CA . ALA A 1 91 ? -8.033 -8.215 18.577 1.00 75.06 91 ALA A CA 1
ATOM 694 C C . ALA A 1 91 ? -8.950 -8.112 17.329 1.00 75.06 91 ALA A C 1
ATOM 696 O O . ALA A 1 91 ? -10.176 -8.015 17.424 1.00 75.06 91 ALA A O 1
ATOM 697 N N . ALA A 1 92 ? -8.359 -8.141 16.133 1.00 80.88 92 ALA A N 1
ATOM 698 C CA . ALA A 1 92 ? -9.041 -7.960 14.871 1.00 80.88 92 ALA A CA 1
ATOM 699 C C . ALA A 1 92 ? -9.846 -9.198 14.489 1.00 80.88 92 ALA A C 1
ATOM 701 O O . ALA A 1 92 ? -9.365 -10.327 14.565 1.00 80.88 92 ALA A O 1
ATOM 702 N N . ARG A 1 93 ? -11.058 -8.957 13.993 1.00 84.31 93 ARG A N 1
ATOM 703 C CA . ARG A 1 93 ? -11.996 -9.979 13.525 1.00 84.31 93 ARG A CA 1
ATOM 704 C C . ARG A 1 93 ? -12.027 -10.094 12.007 1.00 84.31 93 ARG A C 1
ATOM 706 O O . ARG A 1 93 ? -12.371 -11.150 11.478 1.00 84.31 93 ARG A O 1
ATOM 713 N N . THR A 1 94 ? -11.657 -9.023 11.311 1.00 87.06 94 THR A N 1
ATOM 714 C CA . THR A 1 94 ? -11.654 -8.956 9.848 1.00 87.06 94 THR A CA 1
ATOM 715 C C . THR A 1 94 ? -10.318 -8.406 9.363 1.00 87.06 94 THR A C 1
ATOM 717 O O . THR A 1 94 ? -9.744 -7.515 9.985 1.00 87.06 94 THR A O 1
ATOM 720 N N . ILE A 1 95 ? -9.817 -8.938 8.253 1.00 88.88 95 ILE A N 1
ATOM 721 C CA . ILE A 1 95 ? -8.658 -8.415 7.534 1.00 88.88 95 ILE A CA 1
ATOM 722 C C . ILE A 1 95 ? -9.148 -7.912 6.188 1.00 88.88 95 ILE A C 1
ATOM 724 O O . ILE A 1 95 ? -9.706 -8.664 5.387 1.00 88.88 95 ILE A O 1
ATOM 728 N N . GLU A 1 96 ? -8.889 -6.644 5.927 1.00 91.00 96 GLU A N 1
ATOM 729 C CA . GLU A 1 96 ? -9.127 -6.028 4.637 1.00 91.00 96 GLU A CA 1
ATOM 730 C C . GLU A 1 96 ? -7.819 -5.852 3.895 1.00 91.00 96 GLU A C 1
ATOM 732 O O . GLU A 1 96 ? -6.911 -5.153 4.337 1.00 91.00 96 GLU A O 1
ATOM 737 N N . THR A 1 97 ? -7.712 -6.528 2.761 1.00 91.12 97 THR A N 1
ATOM 738 C CA . THR A 1 97 ? -6.534 -6.474 1.906 1.00 91.12 97 THR A CA 1
ATOM 739 C C . THR A 1 97 ? -6.824 -5.562 0.727 1.00 91.12 97 THR A C 1
ATOM 741 O O . THR A 1 97 ? -7.691 -5.857 -0.095 1.00 91.12 97 THR A O 1
ATOM 744 N N . TYR A 1 98 ? -6.077 -4.468 0.644 1.00 91.44 98 TYR A N 1
ATOM 745 C CA . TYR A 1 98 ? -6.099 -3.520 -0.460 1.00 91.44 98 TYR A CA 1
ATOM 746 C C . TYR A 1 98 ? -4.922 -3.817 -1.380 1.00 91.44 98 TYR A C 1
ATOM 748 O O . TYR A 1 98 ? -3.773 -3.695 -0.961 1.00 91.44 98 TYR A O 1
ATOM 756 N N . THR A 1 99 ? -5.188 -4.201 -2.626 1.00 92.00 99 THR A N 1
ATOM 757 C CA . THR A 1 99 ? -4.154 -4.596 -3.587 1.00 92.00 99 THR A CA 1
ATOM 758 C C . THR A 1 99 ? -4.100 -3.655 -4.785 1.00 92.00 99 THR A C 1
ATOM 760 O O . THR A 1 99 ? -5.063 -3.505 -5.536 1.00 92.00 99 THR A O 1
ATOM 763 N N . TRP A 1 100 ? -2.928 -3.065 -5.003 1.00 92.31 100 TRP A N 1
ATOM 764 C CA . TRP A 1 100 ? -2.574 -2.305 -6.192 1.00 92.31 100 TRP A CA 1
ATOM 765 C C . TRP A 1 100 ? -1.803 -3.194 -7.157 1.00 92.31 100 TRP A C 1
ATOM 767 O O . TRP A 1 100 ? -0.688 -3.634 -6.867 1.00 92.31 100 TRP A O 1
ATOM 777 N N . SER A 1 101 ? -2.371 -3.418 -8.337 1.00 90.31 101 SER A N 1
ATOM 778 C CA . SER A 1 101 ? -1.677 -4.135 -9.402 1.00 90.31 101 SER A CA 1
ATOM 779 C C . SER A 1 101 ? -0.606 -3.246 -10.033 1.00 90.31 101 SER A C 1
ATOM 781 O O . SER A 1 101 ? -0.890 -2.185 -10.601 1.00 90.31 101 SER A O 1
ATOM 783 N N . GLY A 1 102 ? 0.651 -3.654 -9.886 1.00 87.38 102 GLY A N 1
ATOM 784 C CA . GLY A 1 102 ? 1.760 -3.173 -10.701 1.00 87.38 102 GLY A CA 1
ATOM 785 C C . GLY A 1 102 ? 1.846 -3.941 -12.019 1.00 87.38 102 GLY A C 1
ATOM 786 O O . GLY A 1 102 ? 1.060 -4.849 -12.288 1.00 87.38 102 GLY A O 1
ATOM 787 N N . ILE A 1 103 ? 2.818 -3.572 -12.848 1.00 88.81 103 ILE A N 1
ATOM 788 C CA . ILE A 1 103 ? 3.102 -4.281 -14.103 1.00 88.81 103 ILE A CA 1
ATOM 789 C C . ILE A 1 103 ? 3.875 -5.572 -13.821 1.00 88.81 103 ILE A C 1
ATOM 791 O O . ILE A 1 103 ? 3.661 -6.578 -14.493 1.00 88.81 103 ILE A O 1
ATOM 795 N N . PHE A 1 104 ? 4.767 -5.555 -12.828 1.00 87.19 104 PHE A N 1
ATOM 796 C CA . PHE A 1 104 ? 5.636 -6.691 -12.510 1.00 87.19 104 PHE A CA 1
ATOM 797 C C . PHE A 1 104 ? 5.220 -7.426 -11.240 1.00 87.19 104 PHE A C 1
ATOM 799 O O . PHE A 1 104 ? 5.560 -8.596 -11.070 1.00 87.19 104 PHE A O 1
ATOM 806 N N . ARG A 1 105 ? 4.541 -6.740 -10.317 1.00 88.25 105 ARG A N 1
ATOM 807 C CA . ARG A 1 105 ? 4.169 -7.287 -9.010 1.00 88.25 105 ARG A CA 1
ATOM 808 C C . ARG A 1 105 ? 2.956 -6.567 -8.430 1.00 88.25 105 ARG A C 1
ATOM 810 O O . ARG A 1 105 ? 2.674 -5.426 -8.776 1.00 88.25 105 ARG A O 1
ATOM 817 N N . ASN A 1 106 ? 2.258 -7.240 -7.524 1.00 90.31 106 ASN A N 1
ATOM 818 C CA . ASN A 1 106 ? 1.165 -6.647 -6.765 1.00 90.31 106 ASN A CA 1
ATOM 819 C C . ASN A 1 106 ? 1.698 -6.056 -5.458 1.00 90.31 106 ASN A C 1
ATOM 821 O O . ASN A 1 106 ? 2.582 -6.632 -4.825 1.00 90.31 106 ASN A O 1
ATOM 825 N N . TYR A 1 107 ? 1.138 -4.923 -5.054 1.00 90.31 107 TYR A N 1
ATOM 826 C CA . TYR A 1 107 ? 1.438 -4.271 -3.785 1.00 90.31 107 TYR A CA 1
ATOM 827 C C . TYR A 1 107 ? 0.188 -4.318 -2.926 1.00 90.31 107 TYR A C 1
ATOM 829 O O . TYR A 1 107 ? -0.829 -3.752 -3.313 1.00 90.31 107 TYR A O 1
ATOM 837 N N . SER A 1 108 ? 0.253 -5.001 -1.789 1.00 89.06 108 SER A N 1
ATOM 838 C CA . SER A 1 108 ? -0.900 -5.179 -0.909 1.00 89.06 108 SER A CA 1
ATOM 839 C C . SER A 1 108 ? -0.680 -4.485 0.425 1.00 89.06 108 SER A C 1
ATOM 841 O O . SER A 1 108 ? 0.428 -4.505 0.952 1.00 89.06 108 SER A O 1
ATOM 843 N N . VAL A 1 109 ? -1.738 -3.903 0.974 1.00 89.81 109 VAL A N 1
ATOM 844 C CA . VAL A 1 109 ? -1.784 -3.357 2.332 1.00 89.81 109 VAL A CA 1
ATOM 845 C C . VAL A 1 109 ? -2.899 -4.078 3.069 1.00 89.81 109 VAL A C 1
ATOM 847 O O . VAL A 1 109 ? -4.017 -4.153 2.559 1.00 89.81 109 VAL A O 1
ATOM 850 N N . LYS A 1 110 ? -2.600 -4.638 4.240 1.00 90.06 110 LYS A N 1
ATOM 851 C CA . LYS A 1 110 ? -3.587 -5.330 5.076 1.00 90.06 110 LYS A CA 1
ATOM 852 C C . LYS A 1 110 ? -3.995 -4.432 6.232 1.00 90.06 110 LYS A C 1
ATOM 854 O O . LYS A 1 110 ? -3.136 -3.924 6.948 1.00 90.06 110 LYS A O 1
ATOM 859 N N . VAL A 1 111 ? -5.295 -4.275 6.420 1.00 89.31 111 VAL A N 1
ATOM 860 C CA . VAL A 1 111 ? -5.909 -3.495 7.493 1.00 89.31 111 VAL A CA 1
ATOM 861 C C . VAL A 1 111 ? -6.651 -4.462 8.402 1.00 89.31 111 VAL A C 1
ATOM 863 O O . VAL A 1 111 ? -7.524 -5.205 7.956 1.00 89.31 111 VAL A O 1
ATOM 866 N N . TYR A 1 112 ? -6.270 -4.482 9.672 1.00 89.06 112 TYR A N 1
ATOM 867 C CA . TYR A 1 112 ? -6.846 -5.347 10.691 1.00 89.06 112 TYR A CA 1
ATOM 868 C C . TYR A 1 112 ? -7.948 -4.574 11.409 1.00 89.06 112 TYR A C 1
ATOM 870 O O . TYR A 1 112 ? -7.691 -3.535 12.012 1.00 89.06 112 TYR A O 1
ATOM 878 N N . VAL A 1 113 ? -9.176 -5.068 11.303 1.00 88.44 113 VAL A N 1
ATOM 879 C CA . VAL A 1 113 ? -10.387 -4.398 11.779 1.00 88.44 113 VAL A CA 1
ATOM 880 C C . VAL A 1 113 ? -10.981 -5.197 12.937 1.00 88.44 113 VAL A C 1
ATOM 882 O O . VAL A 1 113 ? -11.172 -6.414 12.819 1.00 88.44 113 VAL A O 1
ATOM 885 N N . GLY A 1 114 ? -11.275 -4.512 14.041 1.00 86.06 114 GLY A N 1
ATOM 886 C CA . GLY A 1 114 ? -11.895 -5.058 15.247 1.00 86.06 114 GLY A CA 1
ATOM 887 C C . GLY A 1 114 ? -13.344 -5.522 15.051 1.00 86.06 114 GLY A C 1
ATOM 888 O O . GLY A 1 114 ? -13.848 -5.674 13.934 1.00 86.06 114 GLY A O 1
ATOM 889 N N . ALA A 1 115 ? -14.038 -5.772 16.159 1.00 81.19 115 ALA A N 1
ATOM 890 C CA . ALA A 1 115 ? -15.448 -6.158 16.166 1.00 81.19 115 ALA A CA 1
ATOM 891 C C . ALA A 1 115 ? -16.349 -4.984 16.587 1.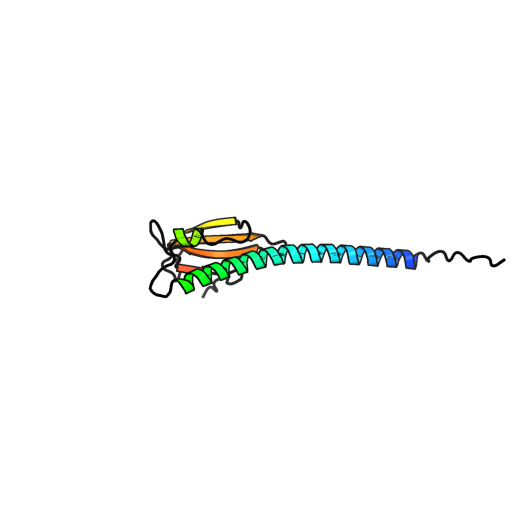00 81.19 115 ALA A C 1
ATOM 893 O O . ALA A 1 115 ? -15.989 -4.212 17.466 1.00 81.19 115 ALA A O 1
ATOM 894 N N . GLY A 1 116 ? -17.546 -4.878 16.002 1.00 78.62 116 GLY A N 1
ATOM 895 C CA . GLY A 1 116 ? -18.531 -3.848 16.355 1.00 78.62 116 GLY A CA 1
ATOM 896 C C . GLY A 1 116 ? -19.265 -3.285 15.139 1.00 78.62 116 GLY A C 1
ATOM 897 O O . GLY A 1 116 ? -19.013 -3.705 14.011 1.00 78.62 116 GLY A O 1
ATOM 898 N N . THR A 1 117 ? -20.189 -2.349 15.376 1.00 77.75 117 THR A N 1
ATOM 899 C CA . THR A 1 117 ? -20.935 -1.637 14.318 1.00 77.75 117 THR A CA 1
ATOM 900 C C . THR A 1 117 ? -20.073 -0.581 13.624 1.00 77.75 117 THR A C 1
ATOM 902 O O . THR A 1 117 ? -20.204 -0.376 12.423 1.00 77.75 117 THR A O 1
ATOM 905 N N . ASP A 1 118 ? -19.173 0.052 14.377 1.00 81.75 118 ASP A N 1
ATOM 906 C CA . ASP A 1 118 ? -18.110 0.921 13.872 1.00 81.75 118 ASP A CA 1
ATOM 907 C C . ASP A 1 118 ? -16.793 0.429 14.490 1.00 81.75 118 ASP A C 1
ATOM 909 O O . ASP A 1 118 ? -16.404 0.890 15.561 1.00 81.75 118 ASP A O 1
ATOM 913 N N . PRO A 1 119 ? -16.201 -0.642 13.933 1.00 84.69 119 PRO A N 1
ATOM 914 C CA . PRO A 1 119 ? -15.079 -1.312 14.570 1.00 84.69 119 PRO A CA 1
ATOM 915 C C . PRO A 1 119 ? -13.811 -0.448 14.524 1.00 84.69 119 PRO A C 1
ATOM 917 O O . PRO A 1 119 ? -13.600 0.280 13.549 1.00 84.69 119 PRO A O 1
ATOM 920 N N . PRO A 1 120 ? -12.933 -0.553 15.531 1.00 86.06 120 PRO A N 1
ATOM 921 C CA . PRO A 1 120 ? -11.647 0.124 15.505 1.00 86.06 120 PRO A CA 1
ATOM 922 C C . PRO A 1 120 ? -10.691 -0.517 14.493 1.00 86.06 120 PRO A C 1
ATOM 924 O O . PRO A 1 120 ? -10.795 -1.704 14.155 1.00 86.06 120 PRO A O 1
ATOM 927 N N . ILE A 1 121 ? -9.744 0.276 13.998 1.00 87.38 121 ILE A N 1
ATOM 928 C CA . ILE A 1 121 ? -8.613 -0.203 13.206 1.00 87.38 121 ILE A CA 1
ATOM 929 C C . ILE A 1 121 ? -7.464 -0.547 14.154 1.00 87.38 121 ILE A C 1
ATOM 931 O O . ILE A 1 121 ? -6.849 0.336 14.745 1.00 87.38 121 ILE A O 1
ATOM 935 N N . GLU A 1 122 ? -7.160 -1.836 14.253 1.00 84.88 122 GLU A N 1
ATOM 936 C CA . GLU A 1 122 ? -6.187 -2.398 15.197 1.00 84.88 122 GLU A CA 1
ATOM 937 C C . GLU A 1 122 ? -4.746 -2.240 14.700 1.00 84.88 122 GLU A C 1
ATOM 939 O O . GLU A 1 122 ? -3.819 -1.956 15.454 1.00 84.88 122 GLU A O 1
ATOM 944 N N . SER A 1 123 ? -4.528 -2.480 13.404 1.00 83.75 123 SER A N 1
ATOM 945 C CA . SER A 1 123 ? -3.190 -2.476 12.814 1.00 83.75 123 SER A CA 1
ATOM 946 C C . SER A 1 123 ? -3.238 -2.371 11.294 1.00 83.75 123 SER A C 1
ATOM 948 O O . SER A 1 123 ? -4.227 -2.728 10.650 1.00 83.75 123 SER A O 1
ATOM 950 N N . ILE A 1 124 ? -2.137 -1.898 10.708 1.00 86.31 124 ILE A N 1
ATOM 951 C CA . ILE A 1 124 ? -1.964 -1.756 9.262 1.00 86.31 124 ILE A CA 1
ATOM 952 C C . ILE A 1 124 ? -0.586 -2.265 8.865 1.00 86.31 124 ILE A C 1
ATOM 954 O O . ILE A 1 124 ? 0.436 -1.704 9.273 1.00 86.31 124 ILE A O 1
ATOM 958 N N . GLN A 1 125 ? -0.567 -3.282 8.008 1.00 86.81 125 GLN A N 1
ATOM 959 C CA . GLN A 1 125 ? 0.643 -3.830 7.398 1.00 86.81 125 GLN A CA 1
ATOM 960 C C . GLN A 1 125 ? 0.784 -3.291 5.979 1.00 86.81 125 GLN A C 1
ATOM 962 O O . GLN A 1 125 ? -0.094 -3.494 5.137 1.00 86.81 125 GLN A O 1
ATOM 967 N N . GLY A 1 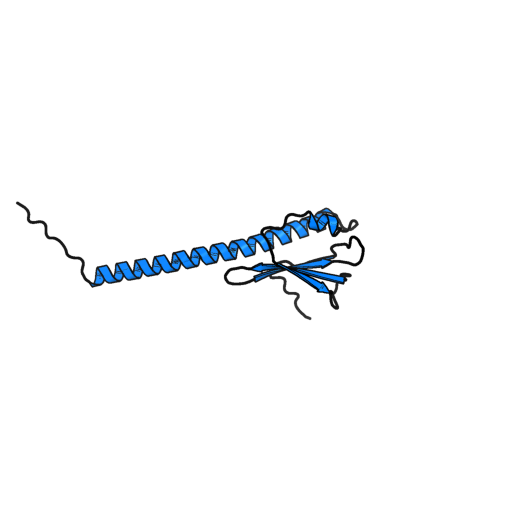126 ? 1.871 -2.562 5.744 1.00 83.75 126 GLY A N 1
ATOM 968 C CA . GLY A 1 126 ? 2.183 -1.920 4.473 1.00 83.75 126 GLY A CA 1
ATOM 969 C C . GLY A 1 126 ? 2.707 -2.897 3.413 1.00 83.75 126 GLY A C 1
ATOM 970 O O . GLY A 1 126 ? 2.914 -4.082 3.679 1.00 83.75 126 GLY A O 1
ATOM 971 N N . PRO A 1 127 ? 2.965 -2.407 2.189 1.00 78.50 127 PRO A N 1
ATOM 972 C CA . PRO A 1 127 ? 3.429 -3.255 1.100 1.00 78.50 127 PRO A CA 1
ATOM 973 C C . PRO A 1 127 ? 4.864 -3.742 1.347 1.00 78.50 127 PRO A C 1
ATOM 975 O O . PRO A 1 127 ? 5.793 -2.937 1.428 1.00 78.50 127 PRO A O 1
ATOM 978 N N . GLY A 1 128 ? 5.045 -5.065 1.404 1.00 67.75 128 GLY A N 1
ATOM 979 C CA . GLY A 1 128 ? 6.334 -5.721 1.666 1.00 67.75 128 GLY A CA 1
ATOM 980 C C . GLY A 1 128 ? 6.585 -6.071 3.134 1.00 67.75 128 GLY A C 1
ATOM 981 O O . GLY A 1 128 ? 7.627 -6.639 3.447 1.00 67.75 128 GLY A O 1
ATOM 982 N N . GLU A 1 129 ? 5.638 -5.772 4.020 1.00 65.19 129 GLU A N 1
ATOM 983 C CA . GLU A 1 129 ? 5.598 -6.327 5.370 1.00 65.19 129 GLU A CA 1
ATOM 984 C C . GLU A 1 129 ? 4.774 -7.615 5.329 1.00 65.19 129 GLU A C 1
ATOM 986 O O . GLU A 1 129 ? 3.631 -7.686 5.786 1.00 65.19 129 GLU A O 1
ATOM 991 N N . ASP A 1 130 ? 5.348 -8.641 4.704 1.00 54.41 130 ASP A N 1
ATOM 992 C CA . ASP A 1 130 ? 4.842 -9.991 4.876 1.00 54.41 130 ASP A CA 1
ATOM 993 C C . ASP A 1 130 ? 5.124 -10.374 6.325 1.00 54.41 130 ASP A C 1
ATOM 995 O O . ASP A 1 130 ? 6.260 -10.323 6.796 1.00 54.41 130 ASP A O 1
ATOM 999 N N . THR A 1 131 ? 4.062 -10.685 7.057 1.00 46.31 131 THR A N 1
ATOM 1000 C CA . THR A 1 131 ? 4.140 -11.230 8.405 1.00 46.31 131 THR A CA 1
ATOM 1001 C C . THR A 1 131 ? 5.047 -12.455 8.340 1.00 46.31 131 THR A C 1
ATOM 1003 O O . THR A 1 131 ? 4.685 -13.468 7.747 1.00 46.31 131 THR A O 1
ATOM 1006 N N . GLN A 1 132 ? 6.252 -12.318 8.889 1.00 34.88 132 GLN A N 1
ATOM 1007 C CA . GLN A 1 132 ? 7.158 -13.418 9.175 1.00 34.88 132 GLN A CA 1
ATOM 1008 C C . GLN A 1 132 ? 6.363 -14.454 9.986 1.00 34.88 132 GLN A C 1
ATOM 1010 O O . GLN A 1 132 ? 5.878 -14.100 11.063 1.00 34.88 132 GLN A O 1
ATOM 1015 N N . PRO A 1 133 ? 6.155 -15.686 9.490 1.00 38.72 133 PRO A N 1
ATOM 1016 C CA . PRO A 1 133 ? 5.712 -16.755 10.364 1.00 38.72 133 PRO A CA 1
ATOM 1017 C C . PRO A 1 133 ? 6.883 -17.093 11.297 1.00 38.72 133 PRO A C 1
ATOM 1019 O O . PRO A 1 133 ? 8.014 -17.262 10.831 1.00 38.72 133 PRO A O 1
ATOM 1022 N N . GLU A 1 134 ? 6.612 -17.108 12.603 1.00 33.75 134 GLU A N 1
ATOM 1023 C CA . GLU A 1 134 ? 7.407 -17.880 13.567 1.00 33.75 134 GLU A CA 1
ATOM 1024 C C . GLU A 1 134 ? 7.495 -19.354 13.151 1.00 33.75 134 GLU A C 1
ATOM 1026 O O . GLU A 1 134 ? 6.493 -19.883 12.607 1.00 33.75 134 GLU A O 1
#

Radius of gyration: 25.83 Å; chains: 1; bounding box: 54×40×85 Å

pLDDT: mean 80.31, std 13.57, range [33.75, 94.06]

Sequence (134 aa):
MAKSKTIKPSKSATRDWIIRGVGFGALAVLLVFARLDFQSKQAAQTTSEAWRAAIRAKGEDVELLKSEFDKIPVQRSPQLVSSPAGANPYAARTIETYTWSGIFRNYSVKVYVGAGTDPPIESIQGPGEDTQPE

Foldseek 3Di:
DDDDDPPDDDPVVVVVVVVVVVVVVVVVVVVVLVVQQVLLQVLQQVLLVQLVVVQVVQPPPGFAWQVNNVPRDRRDQFDWDKDADDDDPWQFGIKIWTWRDGSVDIFIKIWGWHDDPGTGTTDIDTGPPDPDDD

Secondary structure (DSSP, 8-state):
-------PPPHHHHHHHHHHHHHHHHHHHHHHHHHHHHHHHHHHHHHHHHHHHHHHHH-TTS--BHHHHTTSPPSS-PEEEEEE--S-SSS-SEEEEEEEE-SS-EEEEEEEE-SSSS-BEEEEE-TT------